Protein AF-A0A1H1L3X2-F1 (afdb_monomer_lite)

pLDDT: mean 91.73, std 11.14, range [54.72, 98.5]

Radius of gyration: 10.22 Å; chains: 1; bounding box: 26×16×22 Å

Sequence (37 aa):
MRVLIACEESQRVATEFRRLGHEAYSCDIEPCGGDTR

Structure (mmCIF, N/CA/C/O backbone):
data_AF-A0A1H1L3X2-F1
#
_entry.id   AF-A0A1H1L3X2-F1
#
loop_
_atom_site.group_PDB
_atom_site.id
_atom_site.type_symbol
_atom_site.label_atom_id
_atom_site.label_alt_id
_atom_site.lab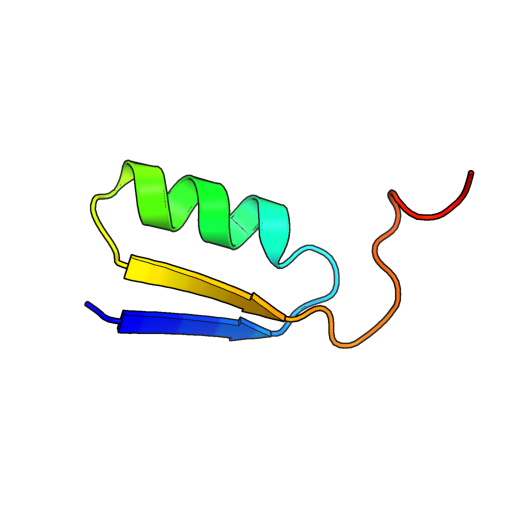el_comp_id
_atom_site.label_asym_id
_atom_site.label_entity_id
_atom_site.label_seq_id
_atom_site.pdbx_PDB_ins_code
_atom_site.Cartn_x
_atom_site.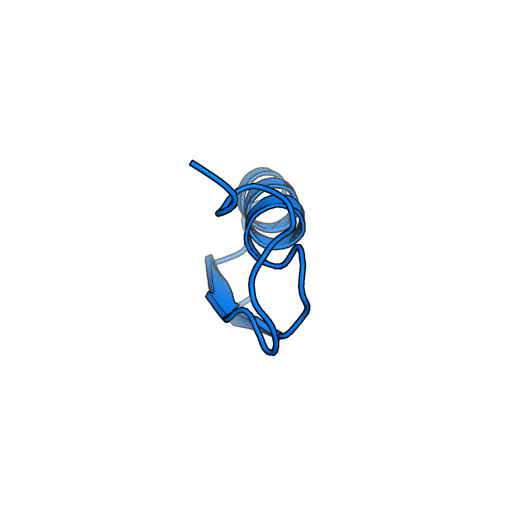Cartn_y
_atom_site.Cartn_z
_atom_site.occupancy
_atom_site.B_iso_or_equiv
_atom_site.auth_seq_id
_atom_site.auth_comp_id
_atom_site.auth_asym_id
_atom_site.auth_atom_id
_atom_site.pdbx_PDB_model_num
ATOM 1 N N . MET A 1 1 ? -8.495 -2.976 8.038 1.00 95.25 1 MET A N 1
ATOM 2 C CA . MET A 1 1 ? -8.548 -4.170 7.163 1.00 95.25 1 MET A CA 1
ATOM 3 C C . MET A 1 1 ? -7.136 -4.489 6.709 1.00 95.25 1 MET A C 1
ATOM 5 O O . MET A 1 1 ? -6.366 -3.546 6.558 1.00 95.25 1 MET A O 1
ATOM 9 N N . ARG A 1 2 ? -6.8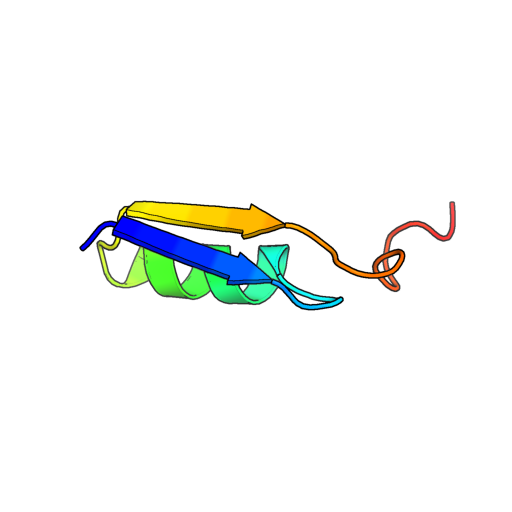17 -5.772 6.519 1.00 97.94 2 ARG A N 1
ATOM 10 C CA . ARG A 1 2 ? -5.561 -6.221 5.908 1.00 97.94 2 ARG A CA 1
ATOM 11 C C . ARG A 1 2 ? -5.766 -6.426 4.416 1.00 97.94 2 ARG A C 1
ATOM 13 O O . ARG A 1 2 ? -6.686 -7.151 4.048 1.00 97.94 2 ARG A O 1
ATOM 20 N N . VAL A 1 3 ? -4.953 -5.777 3.586 1.00 97.62 3 VAL A N 1
ATOM 21 C CA . VAL A 1 3 ? -5.114 -5.794 2.123 1.00 97.62 3 VAL A CA 1
ATOM 22 C C . VAL A 1 3 ? -3.763 -6.022 1.449 1.00 97.62 3 VAL A C 1
ATOM 24 O O . VAL A 1 3 ? -2.804 -5.302 1.722 1.00 97.62 3 VAL A O 1
ATOM 27 N N . LEU A 1 4 ? -3.699 -7.014 0.561 1.00 98.06 4 LEU A N 1
ATOM 28 C CA . LEU A 1 4 ? -2.592 -7.208 -0.373 1.00 98.06 4 LEU A CA 1
ATOM 29 C C . LEU A 1 4 ? -2.980 -6.583 -1.712 1.00 98.06 4 LEU A C 1
ATOM 31 O O . LEU A 1 4 ? -4.028 -6.923 -2.261 1.00 98.06 4 LEU A O 1
ATOM 35 N N . ILE A 1 5 ? -2.147 -5.685 -2.229 1.00 97.88 5 ILE A N 1
ATOM 36 C CA . ILE A 1 5 ? -2.334 -5.090 -3.551 1.00 97.88 5 ILE A CA 1
ATOM 37 C C . ILE A 1 5 ? -1.298 -5.685 -4.492 1.00 97.88 5 ILE A C 1
ATOM 39 O O . ILE A 1 5 ? -0.101 -5.519 -4.265 1.00 97.88 5 ILE A O 1
ATOM 43 N N . ALA A 1 6 ? -1.780 -6.368 -5.528 1.00 96.56 6 ALA A N 1
ATOM 44 C CA . ALA A 1 6 ? -0.957 -6.999 -6.547 1.00 96.56 6 ALA A CA 1
ATOM 45 C C . ALA A 1 6 ? -1.178 -6.312 -7.904 1.00 96.56 6 ALA A C 1
ATOM 47 O O . ALA A 1 6 ? -2.153 -6.607 -8.594 1.00 96.56 6 ALA A O 1
ATOM 48 N N . CYS A 1 7 ? -0.321 -5.347 -8.239 1.00 94.12 7 CYS A N 1
ATOM 49 C CA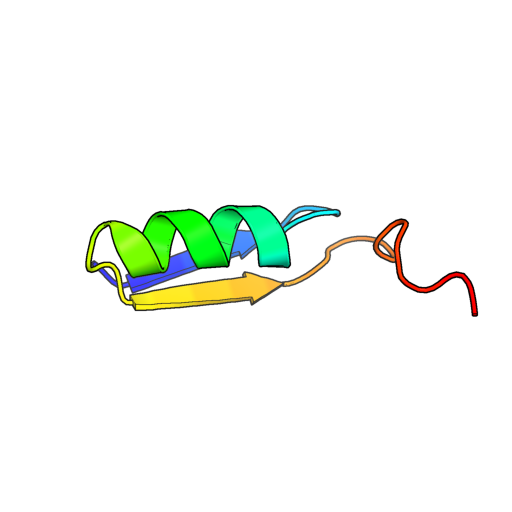 . CYS A 1 7 ? -0.270 -4.657 -9.535 1.00 94.12 7 CYS A CA 1
ATOM 50 C C . CYS A 1 7 ? 1.103 -3.985 -9.730 1.00 94.12 7 CYS A C 1
ATOM 52 O O . CYS A 1 7 ? 1.869 -3.875 -8.782 1.00 94.12 7 CYS A O 1
ATOM 54 N N . GLU A 1 8 ? 1.415 -3.524 -10.937 1.00 95.19 8 GLU A N 1
ATOM 55 C CA . GLU A 1 8 ? 2.684 -2.893 -11.344 1.00 95.19 8 GLU A CA 1
ATOM 56 C C . GLU A 1 8 ? 3.009 -1.567 -10.627 1.00 95.19 8 GLU A C 1
ATOM 58 O O . GLU A 1 8 ? 4.152 -1.127 -10.585 1.00 95.19 8 GLU A O 1
ATOM 63 N N . GLU A 1 9 ? 2.000 -0.932 -10.032 1.00 94.31 9 GLU A N 1
ATOM 64 C CA . GLU A 1 9 ? 2.133 0.294 -9.237 1.00 94.31 9 GLU A CA 1
ATOM 65 C C . GLU A 1 9 ? 1.603 0.074 -7.807 1.00 94.31 9 GLU A C 1
ATOM 67 O O . GLU A 1 9 ? 0.992 0.964 -7.192 1.00 94.31 9 GLU A O 1
ATOM 72 N N . SER A 1 10 ? 1.797 -1.138 -7.264 1.00 95.81 10 SER A N 1
ATOM 73 C CA . SER A 1 10 ? 1.192 -1.554 -5.992 1.00 95.81 10 SER A CA 1
ATOM 74 C C . SER A 1 10 ? 1.623 -0.680 -4.815 1.00 95.81 10 SER A C 1
ATOM 76 O O . SER A 1 10 ? 0.843 -0.454 -3.886 1.00 95.81 10 SER A O 1
ATOM 78 N N . GLN A 1 11 ? 2.827 -0.107 -4.869 1.00 95.19 11 GLN A N 1
ATOM 79 C CA . GLN A 1 11 ? 3.347 0.804 -3.849 1.00 95.19 11 GLN A CA 1
ATOM 80 C C . GLN A 1 11 ? 2.518 2.089 -3.725 1.00 95.19 11 GLN A C 1
ATOM 82 O O . GLN A 1 11 ? 2.236 2.553 -2.610 1.00 95.19 11 GLN A O 1
ATOM 87 N N . ARG A 1 12 ? 2.082 2.656 -4.859 1.00 95.94 12 ARG A N 1
ATOM 88 C CA . ARG A 1 12 ? 1.285 3.889 -4.885 1.00 95.94 12 ARG A CA 1
ATOM 89 C C . ARG A 1 12 ? -0.100 3.646 -4.296 1.00 95.94 12 ARG A C 1
ATOM 91 O O . ARG A 1 12 ? -0.546 4.399 -3.433 1.00 95.94 12 ARG A O 1
ATOM 98 N N . VAL A 1 13 ? -0.738 2.545 -4.685 1.00 96.06 13 VAL A N 1
ATOM 99 C CA . VAL A 1 13 ? -2.049 2.145 -4.154 1.00 96.06 13 VAL A CA 1
ATOM 100 C C . VAL A 1 13 ? -1.959 1.811 -2.661 1.00 96.06 13 VAL A C 1
ATOM 102 O O . VAL A 1 13 ? -2.775 2.290 -1.875 1.00 96.06 13 VAL A O 1
ATOM 105 N N . ALA A 1 14 ? -0.935 1.064 -2.231 1.00 97.62 14 ALA A N 1
ATOM 106 C CA . ALA A 1 14 ? -0.732 0.730 -0.820 1.00 97.62 14 ALA A CA 1
ATOM 107 C C . ALA A 1 14 ? -0.535 1.981 0.046 1.00 97.62 14 ALA A C 1
ATOM 109 O O . ALA A 1 14 ? -1.014 2.024 1.179 1.00 97.62 14 ALA A O 1
ATOM 110 N N . THR A 1 15 ? 0.116 3.018 -0.484 1.00 97.75 15 THR A N 1
ATOM 111 C CA . THR A 1 15 ? 0.292 4.300 0.211 1.00 97.75 15 THR A CA 1
ATOM 112 C C . THR A 1 15 ? -1.040 5.003 0.461 1.00 97.75 15 THR A C 1
ATOM 114 O O . THR A 1 15 ? -1.295 5.427 1.589 1.00 97.75 15 THR A O 1
ATOM 117 N N . GLU A 1 16 ? -1.921 5.077 -0.537 1.00 98.19 16 GLU A N 1
ATOM 118 C CA . GLU A 1 16 ? -3.245 5.684 -0.348 1.00 98.19 16 GLU A CA 1
ATOM 119 C C . GLU A 1 16 ? -4.119 4.861 0.610 1.00 98.19 16 GLU A C 1
ATOM 121 O O . GLU A 1 16 ? -4.755 5.422 1.501 1.00 98.19 16 GLU A O 1
ATOM 126 N N . PHE A 1 17 ? -4.078 3.526 0.534 1.00 98.25 17 PHE A N 1
ATOM 127 C CA . PHE A 1 17 ? -4.778 2.671 1.502 1.00 98.25 17 PHE A CA 1
ATOM 128 C C . PHE A 1 17 ? -4.279 2.883 2.940 1.00 98.25 17 PHE A C 1
ATOM 130 O O . PHE A 1 17 ? -5.085 2.931 3.872 1.00 98.25 17 PHE A O 1
ATOM 137 N N . ARG A 1 18 ? -2.966 3.058 3.138 1.00 98.19 18 ARG A N 1
ATOM 138 C CA . ARG A 1 18 ? -2.394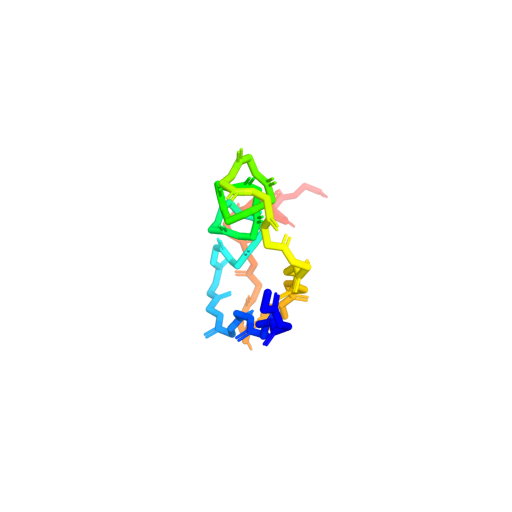 3.375 4.458 1.00 98.19 18 ARG A CA 1
ATOM 139 C C . ARG A 1 18 ? -2.873 4.731 4.974 1.00 98.19 18 ARG A C 1
ATOM 141 O O . ARG A 1 18 ? -3.189 4.835 6.156 1.00 98.19 18 ARG A O 1
ATOM 148 N N . ARG A 1 19 ? -3.000 5.747 4.110 1.00 98.44 19 ARG A N 1
ATOM 149 C CA . ARG A 1 19 ? -3.565 7.063 4.486 1.00 98.44 19 ARG A CA 1
ATOM 150 C C . ARG A 1 19 ? -5.021 6.975 4.941 1.00 98.44 19 ARG A C 1
ATOM 152 O O . ARG A 1 19 ? -5.428 7.742 5.805 1.00 98.44 19 ARG A O 1
ATOM 159 N N . LEU A 1 20 ? -5.775 6.014 4.412 1.00 98.12 20 LEU A N 1
ATOM 160 C CA . LEU A 1 20 ? -7.144 5.709 4.839 1.00 98.12 20 LEU A CA 1
ATOM 161 C C . LEU A 1 20 ? -7.212 4.835 6.112 1.00 98.12 20 LEU A C 1
ATOM 163 O O . LEU A 1 20 ? -8.301 4.463 6.545 1.00 98.12 20 LEU A O 1
ATOM 167 N N . GLY A 1 21 ? -6.073 4.501 6.732 1.00 98.31 21 GLY A N 1
ATOM 168 C CA . GLY A 1 21 ? -6.012 3.722 7.974 1.00 98.31 21 GLY A CA 1
ATOM 169 C C . GLY A 1 21 ? -6.087 2.206 7.774 1.00 98.31 21 GLY A C 1
ATOM 170 O O . GLY A 1 21 ? -6.455 1.469 8.692 1.00 98.31 21 GLY A O 1
ATOM 171 N N . HIS A 1 22 ? -5.779 1.708 6.576 1.00 98.44 22 HIS A N 1
ATOM 172 C CA . HIS A 1 22 ? -5.717 0.274 6.298 1.00 98.44 22 HIS A CA 1
ATOM 173 C C . HIS A 1 22 ? -4.293 -0.282 6.446 1.00 98.44 22 HIS A C 1
ATOM 175 O O . HIS A 1 22 ? -3.307 0.378 6.125 1.00 98.44 22 HIS A O 1
ATOM 181 N N . GLU A 1 23 ? -4.184 -1.534 6.897 1.00 98.44 23 GLU A N 1
ATOM 182 C CA . GLU A 1 23 ? -2.920 -2.273 6.931 1.00 98.44 23 GLU A CA 1
ATOM 183 C C . GLU A 1 23 ? -2.702 -2.874 5.534 1.00 98.44 23 GLU A C 1
ATOM 185 O O . GLU A 1 23 ? -3.259 -3.921 5.198 1.00 98.44 23 GLU A O 1
ATOM 190 N N . ALA A 1 24 ? -1.976 -2.144 4.683 1.00 98.50 24 ALA A N 1
ATOM 191 C CA . ALA A 1 24 ? -1.808 -2.478 3.270 1.00 98.50 24 ALA A CA 1
ATOM 192 C C . ALA A 1 24 ? -0.375 -2.911 2.927 1.00 98.50 24 ALA A C 1
ATOM 194 O O . ALA A 1 24 ? 0.598 -2.274 3.352 1.00 98.50 24 ALA A O 1
ATOM 195 N N . TYR A 1 25 ? -0.258 -3.949 2.099 1.00 97.94 25 TYR A N 1
ATOM 196 C CA . TY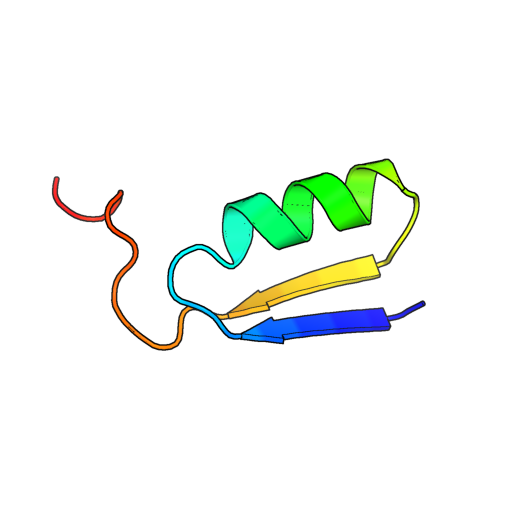R A 1 25 ? 0.996 -4.524 1.609 1.00 97.94 25 TYR A CA 1
ATOM 197 C C . TYR A 1 25 ? 1.045 -4.446 0.079 1.00 97.94 25 TYR A C 1
ATOM 199 O O . TYR A 1 25 ? 0.040 -4.694 -0.586 1.00 97.94 25 TYR A O 1
ATOM 207 N N . SER A 1 26 ? 2.207 -4.090 -0.463 1.00 97.00 26 SER A N 1
ATOM 208 C CA . SER A 1 26 ? 2.474 -3.974 -1.900 1.00 97.00 26 SER A CA 1
ATOM 209 C C . SER A 1 26 ? 3.167 -5.237 -2.414 1.00 97.00 26 SER A C 1
ATOM 211 O O . SER A 1 26 ? 4.064 -5.749 -1.744 1.00 97.00 26 SER A O 1
ATOM 213 N N . CYS A 1 27 ? 2.759 -5.724 -3.581 1.00 95.75 27 CYS A N 1
ATOM 214 C CA . CYS A 1 27 ? 3.378 -6.832 -4.299 1.00 95.75 27 CYS A CA 1
ATOM 215 C C . CYS A 1 27 ? 3.335 -6.528 -5.797 1.00 95.75 27 CYS A C 1
ATOM 217 O O . CYS A 1 27 ? 2.285 -6.648 -6.425 1.00 95.75 27 CYS A O 1
ATOM 219 N N . ASP A 1 28 ? 4.462 -6.144 -6.378 1.00 93.94 28 ASP A N 1
ATOM 220 C CA . ASP A 1 28 ? 4.517 -5.888 -7.813 1.00 93.94 28 ASP A CA 1
ATOM 221 C C . ASP A 1 28 ? 4.468 -7.226 -8.580 1.00 93.94 28 ASP A C 1
ATOM 223 O O . ASP A 1 28 ? 5.161 -8.180 -8.219 1.00 93.94 28 ASP A O 1
ATOM 227 N N . ILE A 1 29 ? 3.582 -7.333 -9.580 1.00 90.00 29 ILE A N 1
ATOM 228 C CA . ILE A 1 29 ? 3.449 -8.544 -10.426 1.00 90.00 29 ILE A CA 1
ATOM 229 C C . ILE A 1 29 ? 4.492 -8.522 -11.548 1.00 90.00 29 ILE A C 1
ATOM 231 O O . ILE A 1 29 ? 5.059 -9.550 -11.896 1.00 90.00 29 ILE A O 1
ATOM 235 N N . GLU A 1 30 ? 4.747 -7.327 -12.070 1.00 88.94 30 GLU A N 1
ATOM 236 C CA . GLU A 1 30 ? 5.764 -7.004 -13.063 1.00 88.94 30 GLU A CA 1
ATOM 237 C C . GLU A 1 30 ? 6.599 -5.833 -12.522 1.00 88.94 30 GLU A C 1
ATOM 239 O O . GLU A 1 30 ? 6.116 -5.122 -11.633 1.00 88.94 30 GLU A O 1
ATOM 244 N N . PRO A 1 31 ? 7.823 -5.600 -13.032 1.00 87.81 31 PRO A N 1
ATOM 245 C CA . PRO A 1 31 ? 8.647 -4.477 -12.602 1.00 87.81 31 PRO A CA 1
ATOM 246 C C . PRO A 1 31 ? 7.890 -3.151 -12.686 1.00 87.81 31 PRO A C 1
ATOM 248 O O . PRO A 1 31 ? 7.302 -2.817 -13.719 1.00 87.81 31 PRO A O 1
ATOM 251 N N . CYS A 1 32 ? 7.925 -2.389 -11.596 1.00 85.00 32 CYS A N 1
ATOM 252 C CA . CYS A 1 32 ? 7.334 -1.060 -11.551 1.00 85.00 32 CYS A CA 1
ATOM 253 C C . CYS A 1 32 ? 8.069 -0.128 -12.528 1.00 85.00 32 CYS A C 1
ATOM 255 O O . CYS A 1 32 ? 9.286 -0.226 -12.707 1.00 85.00 32 CYS A O 1
ATOM 257 N N . GLY A 1 33 ? 7.363 0.837 -13.131 1.00 75.56 33 GLY A N 1
ATOM 258 C CA . GLY A 1 33 ? 7.982 1.804 -14.049 1.00 75.56 33 GLY A CA 1
ATOM 259 C C . GLY A 1 33 ? 9.101 2.640 -13.403 1.00 75.56 33 GLY A C 1
ATOM 260 O O . GLY A 1 33 ? 9.950 3.191 -14.107 1.00 75.56 33 GLY A O 1
ATOM 261 N N . GLY A 1 34 ? 9.128 2.708 -12.065 1.00 70.31 34 GLY A N 1
ATOM 262 C CA . GLY A 1 34 ? 10.163 3.371 -11.272 1.00 70.31 34 GLY A CA 1
ATOM 263 C C . GLY A 1 34 ? 11.507 2.636 -11.172 1.00 70.31 34 GLY A C 1
ATOM 264 O O . GLY A 1 34 ? 12.502 3.294 -10.874 1.00 70.31 34 GLY A O 1
ATOM 265 N N . ASP A 1 35 ? 11.573 1.334 -11.470 1.00 65.69 35 ASP A N 1
ATOM 266 C CA . ASP A 1 35 ? 12.781 0.496 -11.300 1.00 65.69 35 ASP A CA 1
ATOM 267 C C . ASP A 1 35 ? 13.804 0.620 -12.449 1.00 65.69 35 ASP A C 1
ATOM 269 O O . ASP A 1 35 ? 14.743 -0.162 -12.572 1.00 65.69 35 ASP A O 1
ATOM 273 N N . THR A 1 36 ? 13.663 1.621 -13.319 1.00 61.28 36 THR A N 1
ATOM 274 C CA . THR A 1 36 ? 14.528 1.817 -14.497 1.00 61.28 36 THR A CA 1
ATOM 275 C C . THR A 1 36 ? 15.816 2.613 -14.220 1.00 61.28 36 THR A C 1
ATOM 277 O O . THR A 1 36 ? 16.298 3.335 -15.096 1.00 61.28 36 THR A O 1
ATOM 280 N N . ARG A 1 37 ? 16.414 2.494 -13.026 1.00 54.72 37 ARG A N 1
ATOM 281 C CA . ARG A 1 37 ? 17.711 3.121 -12.698 1.00 54.72 37 ARG A CA 1
ATOM 282 C C . ARG A 1 37 ? 18.667 2.200 -11.960 1.00 54.72 37 ARG A C 1
ATOM 284 O O . ARG A 1 37 ? 18.259 1.653 -10.918 1.00 54.72 37 ARG A O 1
#

Organism: NCBI:txid604330

Foldseek 3Di:
DEEEDEELPQVVVQVVCVVVVYNYDYDYPDHHPVPPD

Secondary structure (DSSP, 8-state):
-EEEEESTTHHHHHHHHHHTT-EEEEE-SS--GGG--